Protein AF-A0A529QRP2-F1 (afdb_monomer_lite)

Foldseek 3Di:
DFWDWDDDDPPDIRTDDPPAREEDEDADPPFHHDPVRVVVQVVNVVVRYHYDYGRRSVVVVVLVVLVVVLVVVCVVPVDPVVSVVSVVVSVD

Secondary structure (DSSP, 8-state):
-B--EE--STT--EE---SSS-EEEE--SSS---HHHHHHHHHHHHTT-EEEE-TTHHHHHHHHHHHHHHHHHHHHH--HHHHHHHHHHHH-

Radius of gyration: 16.06 Å; chains: 1; bounding box: 39×30×35 Å

Sequence (92 aa):
MMLPADYDTPGEVAAYFAPKIGAFDIGRYPSGTDDAVEKLCGVLSTSGFIVEARDNVMDSKYRKLLANLRNIIDAALGDTELQRKWYARALA

pLDDT: mean 89.64, std 10.71, range [52.59, 98.5]

Structure (mmCIF, N/CA/C/O backbone):
data_AF-A0A529QRP2-F1
#
_entry.id   AF-A0A529QRP2-F1
#
loop_
_atom_site.group_PDB
_atom_site.id
_atom_site.type_symbol
_atom_site.label_atom_id
_atom_site.label_alt_id
_atom_site.label_comp_id
_atom_site.label_asym_id
_atom_site.label_entity_id
_atom_site.label_seq_id
_atom_site.pdbx_PDB_ins_code
_atom_site.Cartn_x
_atom_site.Cartn_y
_atom_site.Cartn_z
_atom_site.occupancy
_atom_site.B_iso_or_equiv
_atom_site.auth_seq_id
_atom_site.auth_comp_id
_atom_site.auth_asym_id
_atom_site.auth_atom_id
_atom_site.pdbx_PDB_model_num
ATOM 1 N N . MET A 1 1 ? 3.409 1.403 2.598 1.00 86.94 1 MET A N 1
ATOM 2 C CA . MET A 1 1 ? 2.515 0.910 1.514 1.00 86.94 1 MET A CA 1
ATOM 3 C C . MET A 1 1 ? 3.320 0.125 0.495 1.00 86.94 1 MET A C 1
ATOM 5 O O . MET A 1 1 ? 4.343 0.620 0.023 1.00 86.94 1 MET A O 1
ATOM 9 N N . MET A 1 2 ? 2.845 -1.078 0.184 1.00 90.88 2 MET A N 1
ATOM 10 C CA . MET A 1 2 ? 3.391 -1.986 -0.818 1.00 90.88 2 MET A CA 1
ATOM 11 C C . MET A 1 2 ? 2.229 -2.690 -1.522 1.00 90.88 2 MET A C 1
ATOM 13 O O . MET A 1 2 ? 1.545 -3.512 -0.922 1.00 90.88 2 MET A O 1
ATOM 17 N N . LEU A 1 3 ? 1.996 -2.328 -2.779 1.00 92.88 3 LEU A N 1
ATOM 18 C CA . LEU A 1 3 ? 0.930 -2.875 -3.612 1.00 92.88 3 LEU A CA 1
ATOM 19 C C . LEU A 1 3 ? 1.472 -3.040 -5.040 1.00 92.88 3 LEU A C 1
ATOM 21 O O . LEU A 1 3 ? 1.286 -2.143 -5.859 1.00 92.88 3 LEU A O 1
ATOM 25 N N . PRO A 1 4 ? 2.244 -4.104 -5.319 1.00 91.56 4 PRO A N 1
ATOM 26 C CA . PRO A 1 4 ? 2.724 -4.370 -6.666 1.00 91.56 4 PRO A CA 1
ATOM 27 C C . PRO A 1 4 ? 1.545 -4.824 -7.527 1.00 91.56 4 PRO A C 1
ATOM 29 O O . PRO A 1 4 ? 1.035 -5.934 -7.358 1.00 91.56 4 PRO A O 1
ATOM 32 N N . ALA A 1 5 ? 1.101 -3.943 -8.415 1.00 93.62 5 ALA A N 1
ATOM 33 C CA . ALA A 1 5 ? 0.037 -4.220 -9.359 1.00 93.62 5 ALA A CA 1
ATOM 34 C C . ALA A 1 5 ? 0.226 -3.398 -10.634 1.00 93.62 5 ALA A C 1
ATOM 36 O O . ALA A 1 5 ? 0.678 -2.255 -10.555 1.00 93.62 5 ALA A O 1
ATOM 37 N N . ASP A 1 6 ? -0.174 -3.974 -11.764 1.00 94.75 6 ASP A N 1
ATOM 38 C CA . ASP A 1 6 ? -0.162 -3.325 -13.073 1.00 94.75 6 ASP A CA 1
ATOM 39 C C . ASP A 1 6 ? -1.563 -3.308 -13.688 1.00 94.75 6 ASP A C 1
ATOM 41 O O . ASP A 1 6 ? -2.419 -4.148 -13.391 1.00 94.75 6 ASP A O 1
ATOM 45 N N . TYR A 1 7 ? -1.774 -2.337 -14.571 1.00 95.62 7 TY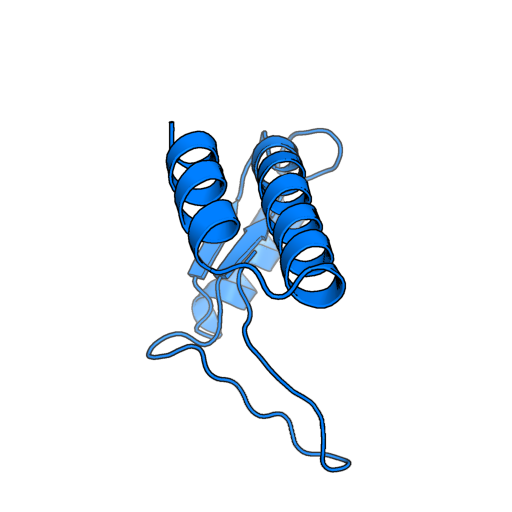R A N 1
ATOM 46 C CA . TYR A 1 7 ? -2.981 -2.187 -15.371 1.00 95.62 7 TYR A CA 1
ATOM 47 C C . TYR A 1 7 ? -2.575 -1.956 -16.823 1.00 95.62 7 TYR A C 1
ATOM 49 O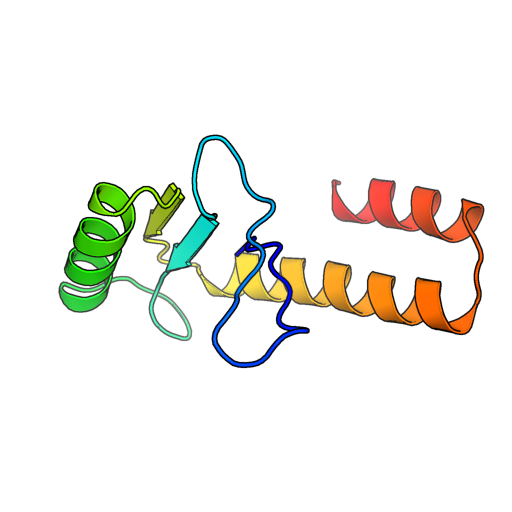 O . TYR A 1 7 ? -2.168 -0.854 -17.188 1.00 95.62 7 TYR A O 1
ATOM 57 N N . ASP A 1 8 ? -2.655 -3.014 -17.622 1.00 95.56 8 ASP A N 1
ATOM 58 C CA . ASP A 1 8 ? -2.242 -3.004 -19.030 1.00 95.56 8 ASP A CA 1
ATOM 59 C C . ASP A 1 8 ? -3.427 -3.271 -19.973 1.00 95.56 8 ASP A C 1
ATOM 61 O O . ASP A 1 8 ? -3.576 -2.620 -21.005 1.00 95.56 8 ASP A O 1
ATOM 65 N N . THR A 1 9 ? -4.342 -4.165 -19.579 1.00 95.94 9 THR A N 1
ATOM 66 C CA . THR A 1 9 ? -5.556 -4.485 -20.343 1.00 95.94 9 THR A CA 1
ATOM 67 C C . THR A 1 9 ? -6.785 -3.817 -19.719 1.00 95.94 9 THR A C 1
ATOM 69 O O . THR A 1 9 ? -6.996 -3.934 -18.509 1.00 95.94 9 THR A O 1
ATOM 72 N N . PRO A 1 10 ? -7.636 -3.123 -20.504 1.00 96.81 10 PRO A N 1
ATOM 73 C CA . PRO A 1 10 ? -8.832 -2.489 -19.972 1.00 96.81 10 PRO A CA 1
ATOM 74 C C . PRO A 1 10 ? -9.748 -3.451 -19.211 1.00 96.81 10 PRO A C 1
ATOM 76 O O . PRO A 1 10 ? -10.200 -4.452 -19.756 1.00 96.81 10 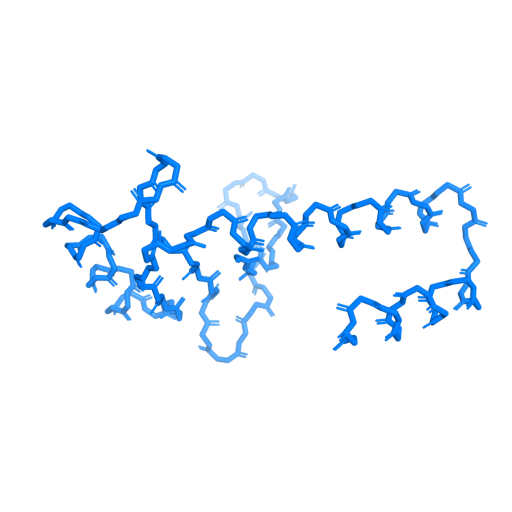PRO A O 1
ATOM 79 N N . GLY A 1 11 ? -10.057 -3.107 -17.960 1.00 97.06 11 GLY A N 1
ATOM 80 C CA . GLY A 1 11 ? -10.879 -3.940 -17.076 1.00 97.06 11 GLY A CA 1
ATOM 81 C C . GLY A 1 11 ? -10.121 -5.037 -16.318 1.00 97.06 11 GLY A C 1
ATOM 82 O O . GLY A 1 11 ? -10.737 -5.718 -15.501 1.00 97.06 11 GLY A O 1
ATOM 83 N N . GLU A 1 12 ? -8.807 -5.178 -16.515 1.00 96.50 12 GLU A N 1
ATOM 84 C CA . GLU A 1 12 ? -7.983 -6.200 -15.864 1.00 96.50 12 GLU A CA 1
ATOM 85 C C . GLU A 1 12 ? -6.856 -5.572 -15.039 1.00 96.50 12 GLU A C 1
ATOM 87 O O . GLU A 1 12 ? -6.116 -4.714 -15.511 1.00 96.50 12 GLU A O 1
ATOM 92 N N . VAL A 1 13 ? -6.701 -6.025 -13.793 1.00 94.19 13 VAL A N 1
ATOM 93 C CA . VAL A 1 13 ? -5.598 -5.621 -12.911 1.00 94.19 13 VAL A CA 1
ATOM 94 C C . VAL A 1 13 ? -4.808 -6.863 -12.535 1.00 94.19 13 VAL A C 1
ATOM 96 O O . VAL A 1 13 ? -5.356 -7.797 -11.947 1.00 94.19 13 VAL A O 1
ATOM 99 N N . ALA A 1 14 ? -3.512 -6.862 -12.833 1.00 93.12 14 ALA A N 1
ATOM 100 C CA . ALA A 1 14 ? -2.602 -7.902 -12.381 1.00 93.12 14 ALA A CA 1
ATOM 101 C C . ALA A 1 14 ? -2.060 -7.519 -11.000 1.00 93.12 14 ALA A C 1
ATOM 103 O O . ALA A 1 14 ? -1.379 -6.507 -10.865 1.00 93.12 14 ALA A O 1
ATOM 104 N N . ALA A 1 15 ? -2.367 -8.307 -9.969 1.00 92.75 15 ALA A N 1
ATOM 105 C CA . ALA A 1 15 ? -1.840 -8.117 -8.619 1.00 92.75 15 ALA A CA 1
ATOM 106 C C . ALA A 1 15 ? -0.779 -9.182 -8.321 1.00 92.75 15 ALA A C 1
ATOM 108 O O . ALA A 1 15 ? -1.048 -10.378 -8.416 1.00 92.75 15 ALA A O 1
ATOM 109 N N . TYR A 1 16 ? 0.420 -8.749 -7.932 1.00 92.81 16 TYR A N 1
ATOM 110 C CA . TYR A 1 16 ? 1.576 -9.640 -7.759 1.00 92.81 16 TYR A CA 1
ATOM 111 C C . TYR A 1 16 ? 1.946 -9.883 -6.294 1.00 92.81 16 TYR A C 1
ATOM 113 O O . TYR A 1 16 ? 2.965 -10.505 -5.996 1.00 92.81 16 TYR A O 1
ATOM 121 N N . PHE A 1 17 ? 1.148 -9.366 -5.359 1.00 92.00 17 PHE A N 1
ATOM 122 C CA . PHE A 1 17 ? 1.330 -9.644 -3.941 1.00 92.00 17 PHE A CA 1
ATOM 123 C C . PHE A 1 17 ? 0.632 -10.966 -3.611 1.00 92.00 17 PHE A C 1
ATOM 125 O O . PHE A 1 17 ? -0.532 -11.154 -3.957 1.00 92.00 17 PHE A O 1
ATOM 132 N N . ALA A 1 18 ? 1.347 -11.887 -2.968 1.00 92.00 18 ALA A N 1
ATOM 133 C CA . ALA A 1 18 ? 0.805 -13.165 -2.521 1.00 92.00 18 ALA A CA 1
ATOM 134 C C . ALA A 1 18 ? 1.486 -13.596 -1.209 1.00 92.00 18 ALA A C 1
ATOM 136 O O . ALA A 1 18 ? 2.664 -13.289 -1.011 1.00 92.00 18 ALA A O 1
ATOM 137 N N . PRO A 1 19 ? 0.780 -14.293 -0.292 1.00 91.38 19 PRO A N 1
ATOM 138 C CA . PRO A 1 19 ? -0.621 -14.743 -0.370 1.00 91.38 19 PRO A CA 1
ATOM 139 C C . PRO A 1 19 ? -1.655 -13.672 0.031 1.00 91.38 19 PRO A C 1
ATOM 141 O O . PRO A 1 19 ? -2.857 -13.904 -0.056 1.00 91.38 19 PRO A O 1
ATOM 144 N N . LYS A 1 20 ? -1.201 -12.515 0.522 1.00 93.69 20 LYS A N 1
ATOM 145 C CA . LYS A 1 20 ? -2.038 -11.331 0.778 1.00 93.69 20 LYS A CA 1
ATOM 146 C C . LYS A 1 20 ? -2.123 -10.487 -0.485 1.00 93.69 20 LYS A C 1
ATOM 148 O O . LYS A 1 20 ? -1.287 -10.653 -1.356 1.00 93.69 20 LYS A O 1
ATOM 153 N N . ILE A 1 21 ? -3.061 -9.549 -0.557 1.00 92.44 21 ILE A N 1
ATOM 154 C CA . ILE A 1 21 ? -3.251 -8.723 -1.766 1.00 92.44 21 ILE A CA 1
ATOM 155 C C . ILE A 1 21 ? -2.490 -7.388 -1.742 1.00 92.44 21 ILE A C 1
ATOM 157 O O . ILE A 1 21 ? -2.401 -6.713 -2.760 1.00 92.44 21 ILE A O 1
ATOM 161 N N . GLY A 1 22 ? -1.897 -7.010 -0.607 1.00 95.00 22 GLY A N 1
ATOM 162 C CA . GLY A 1 22 ? -1.050 -5.821 -0.467 1.00 95.00 22 GLY A CA 1
ATOM 163 C C . GLY A 1 22 ? -0.857 -5.416 0.992 1.00 95.00 22 GLY A C 1
ATOM 164 O O . GLY A 1 22 ? -1.422 -6.047 1.887 1.00 95.00 22 GLY A O 1
ATOM 165 N N . ALA A 1 23 ? -0.082 -4.355 1.229 1.00 95.75 23 ALA A N 1
ATOM 166 C CA . ALA A 1 23 ? 0.186 -3.822 2.562 1.00 95.75 23 ALA A CA 1
ATOM 167 C C . ALA A 1 23 ? 0.029 -2.293 2.658 1.00 95.75 23 ALA A C 1
ATOM 169 O O . ALA A 1 23 ? 0.583 -1.551 1.837 1.00 95.75 23 ALA A O 1
ATOM 170 N N . PHE A 1 24 ? -0.645 -1.805 3.703 1.00 96.00 24 PHE A N 1
ATOM 171 C CA . PHE A 1 24 ? -0.877 -0.381 3.956 1.00 96.00 24 PHE A CA 1
ATOM 172 C C . PHE A 1 24 ? -0.505 0.042 5.380 1.00 96.00 24 PHE A C 1
ATOM 174 O O . PHE A 1 24 ? -0.910 -0.582 6.351 1.00 96.00 24 PHE A O 1
ATOM 181 N N . ASP A 1 25 ? 0.200 1.172 5.475 1.00 96.19 25 ASP A N 1
ATOM 182 C CA . ASP A 1 25 ? 0.325 1.952 6.708 1.00 96.19 25 ASP A CA 1
ATOM 183 C C . ASP A 1 25 ? -0.683 3.101 6.611 1.00 96.19 25 ASP A C 1
ATOM 185 O O . ASP A 1 25 ? -0.625 3.875 5.639 1.00 96.19 25 ASP A O 1
ATOM 189 N N . ILE A 1 26 ? -1.598 3.205 7.574 1.00 97.75 26 ILE A N 1
ATOM 190 C CA . ILE A 1 26 ? -2.700 4.174 7.562 1.00 97.75 26 ILE A CA 1
ATOM 191 C C . ILE A 1 26 ? -2.657 5.010 8.837 1.00 97.75 26 ILE A C 1
ATOM 193 O O . ILE A 1 26 ? -2.488 4.491 9.930 1.00 97.75 26 ILE A O 1
ATOM 197 N N . GLY A 1 27 ? -2.823 6.317 8.696 1.00 97.81 27 GLY A N 1
ATOM 198 C CA . GLY A 1 27 ? -2.875 7.258 9.805 1.00 97.81 27 GLY A CA 1
ATOM 199 C C . GLY A 1 27 ? -3.258 8.635 9.293 1.00 97.81 27 GLY A C 1
ATOM 200 O O . GLY A 1 27 ? -3.340 8.864 8.080 1.00 97.81 27 GLY A O 1
ATOM 201 N N . ARG A 1 28 ? -3.504 9.557 10.214 1.00 98.00 28 ARG A N 1
ATOM 202 C CA . ARG A 1 28 ? -3.844 10.939 9.895 1.00 98.00 28 ARG A CA 1
ATOM 203 C C . ARG A 1 28 ? -2.589 11.725 9.555 1.00 98.00 28 ARG A C 1
ATOM 205 O O . ARG A 1 28 ? -1.502 11.467 10.065 1.00 98.00 28 ARG A O 1
ATOM 212 N N . TYR A 1 29 ? -2.757 12.721 8.696 1.00 96.50 29 TYR A N 1
ATOM 213 C CA . TYR A 1 29 ? -1.728 13.725 8.487 1.00 96.50 29 TYR A CA 1
ATOM 214 C C . TYR A 1 29 ? -1.839 14.830 9.555 1.00 96.50 29 TYR A C 1
ATOM 216 O O . TYR A 1 29 ? -2.952 15.291 9.816 1.00 96.50 29 TYR A O 1
ATOM 224 N N . PRO A 1 30 ? -0.716 15.320 10.111 1.00 96.56 30 PRO A N 1
ATOM 225 C CA . PRO A 1 30 ? 0.646 14.793 9.956 1.00 96.56 30 PRO A CA 1
ATOM 226 C C . PRO A 1 30 ? 0.933 13.592 10.870 1.00 96.56 30 PRO A C 1
ATOM 228 O O . PRO A 1 30 ? 1.901 12.868 10.644 1.00 96.56 30 PRO A O 1
ATOM 231 N N . SER A 1 31 ? 0.106 13.396 11.894 1.00 97.69 31 SER A N 1
ATOM 232 C CA . SER A 1 31 ? 0.201 12.306 12.853 1.00 97.69 31 SER A CA 1
ATOM 233 C C . SER A 1 31 ? -1.165 11.995 13.472 1.00 97.69 31 SER A C 1
ATOM 235 O O . SER A 1 31 ? -2.110 12.782 13.374 1.00 97.69 31 SER A O 1
ATOM 237 N N . GLY A 1 32 ? -1.241 10.849 14.140 1.00 97.94 32 GLY A N 1
ATOM 238 C CA . GLY A 1 32 ? -2.380 10.363 14.905 1.00 97.94 32 GLY A CA 1
ATOM 239 C C . GLY A 1 32 ? -3.233 9.336 14.167 1.00 97.94 32 GLY A C 1
ATOM 240 O O . GLY A 1 32 ? -3.145 9.146 12.952 1.00 97.94 32 GLY A O 1
ATOM 241 N N . THR A 1 33 ? -4.106 8.707 14.934 1.00 98.19 33 THR A N 1
ATOM 242 C CA . THR A 1 33 ? -5.146 7.776 14.500 1.00 98.19 33 THR A CA 1
ATOM 243 C C . THR A 1 33 ? -6.494 8.257 15.047 1.00 98.19 33 THR A C 1
ATOM 245 O O . THR A 1 33 ? -6.556 9.071 15.971 1.00 98.19 33 THR A O 1
ATOM 248 N N . ASP A 1 34 ? -7.588 7.851 14.410 1.00 98.12 34 ASP A N 1
ATOM 249 C CA . ASP A 1 34 ? -8.950 8.122 14.872 1.00 98.12 34 AS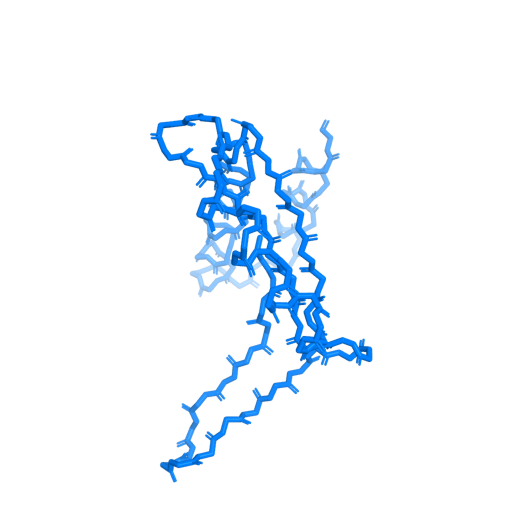P A CA 1
ATOM 250 C C . ASP A 1 34 ? -9.879 6.963 14.492 1.00 98.12 34 ASP A C 1
ATOM 252 O O . ASP A 1 34 ? -9.479 6.018 13.806 1.00 98.12 34 ASP A O 1
ATOM 256 N N . ASP A 1 35 ? -11.143 7.053 14.902 1.00 98.50 35 ASP A N 1
ATOM 257 C CA . ASP A 1 35 ? -12.156 6.039 14.607 1.00 98.50 35 ASP A CA 1
ATOM 258 C C . ASP A 1 35 ? -12.309 5.747 13.106 1.00 98.50 35 ASP A C 1
ATOM 260 O O . ASP A 1 35 ? -12.717 4.646 12.731 1.00 98.50 35 ASP A O 1
ATOM 264 N N . ALA A 1 36 ? -12.030 6.717 12.228 1.00 98.31 36 ALA A N 1
ATOM 265 C CA . ALA A 1 36 ? -12.111 6.507 10.788 1.00 98.31 36 ALA A CA 1
ATOM 266 C C . ALA A 1 36 ? -10.924 5.675 10.285 1.00 98.31 36 ALA A C 1
ATOM 268 O O . ALA A 1 36 ? -11.125 4.767 9.475 1.00 98.31 36 ALA A O 1
ATOM 269 N N . VAL A 1 37 ? -9.716 5.937 10.796 1.00 98.44 37 VAL A N 1
ATOM 270 C CA . VAL A 1 37 ? -8.530 5.109 10.532 1.00 98.44 37 VAL A CA 1
ATOM 271 C C . VAL A 1 37 ? -8.769 3.674 10.991 1.00 98.44 37 VAL A C 1
ATOM 273 O O . VAL A 1 37 ? -8.592 2.756 10.193 1.00 98.44 37 VAL A O 1
ATOM 276 N N . GLU A 1 38 ? -9.248 3.474 12.218 1.00 98.12 38 GLU A N 1
ATOM 277 C CA . GLU A 1 38 ? -9.501 2.133 12.760 1.00 98.12 38 GLU A CA 1
ATOM 278 C C . GLU A 1 38 ? -10.539 1.363 11.935 1.00 98.12 38 GLU A C 1
ATOM 280 O O . GLU A 1 38 ? -10.326 0.206 11.558 1.00 98.12 38 GLU A O 1
ATOM 285 N N . LYS A 1 39 ? -11.643 2.023 11.557 1.00 98.38 39 LYS A N 1
ATOM 286 C CA . LYS A 1 39 ? -12.666 1.419 10.689 1.00 98.38 39 LYS A CA 1
ATOM 287 C C . LYS A 1 39 ? -12.095 1.015 9.331 1.00 98.38 39 LYS A C 1
ATOM 289 O O . LYS A 1 39 ? -12.364 -0.093 8.865 1.00 98.38 39 LYS A O 1
ATOM 294 N N . LEU A 1 40 ? -11.302 1.882 8.700 1.00 98.06 40 LEU A N 1
ATOM 295 C CA . LEU A 1 40 ? -10.689 1.592 7.404 1.00 98.06 40 LEU A CA 1
ATOM 296 C C . LEU A 1 40 ? -9.689 0.432 7.498 1.00 98.06 40 LEU A C 1
ATOM 298 O O . LEU A 1 40 ? -9.707 -0.465 6.652 1.00 98.06 40 LEU A O 1
ATOM 302 N N . CYS A 1 41 ? -8.861 0.416 8.544 1.00 98.06 41 CYS A N 1
ATOM 303 C CA . CYS A 1 41 ? -7.929 -0.674 8.814 1.00 98.06 41 CYS A CA 1
ATOM 304 C C . CYS A 1 41 ? -8.655 -2.010 8.986 1.00 98.06 41 CYS A C 1
ATOM 306 O O . CYS A 1 41 ? -8.226 -3.013 8.411 1.00 98.06 41 CYS A O 1
ATOM 308 N N . GLY A 1 42 ? -9.783 -2.016 9.703 1.00 98.12 42 GLY A N 1
ATOM 309 C CA . GLY A 1 42 ? -10.630 -3.196 9.865 1.00 98.12 42 GLY A CA 1
ATOM 310 C C . GLY A 1 42 ? -11.145 -3.742 8.532 1.00 98.12 42 GLY A C 1
ATOM 311 O O . GLY A 1 42 ? -10.948 -4.920 8.236 1.00 98.12 42 GLY A O 1
ATOM 312 N N . VAL A 1 43 ? -11.741 -2.884 7.696 1.00 98.25 43 VAL A N 1
ATOM 313 C CA . VAL A 1 43 ? -12.286 -3.275 6.379 1.00 98.25 43 VAL A CA 1
ATOM 314 C C . VAL A 1 43 ? -11.203 -3.835 5.457 1.00 98.25 43 VAL A C 1
ATOM 316 O O . VAL A 1 43 ? -11.396 -4.860 4.803 1.00 98.25 43 VAL A O 1
ATOM 319 N N . LEU A 1 44 ? -10.042 -3.185 5.393 1.00 97.50 44 LEU A N 1
ATOM 320 C CA . LEU A 1 44 ? -8.955 -3.635 4.525 1.00 97.50 44 LEU A CA 1
ATOM 321 C C . LEU A 1 44 ? -8.329 -4.945 5.031 1.00 97.50 44 LEU A C 1
ATOM 323 O O . LEU A 1 44 ? -8.030 -5.832 4.229 1.00 97.50 44 LEU A O 1
ATOM 327 N N . SER A 1 45 ? -8.196 -5.109 6.349 1.00 97.06 45 SER A N 1
ATOM 328 C CA . SER A 1 45 ? -7.656 -6.334 6.950 1.00 97.06 45 SER A CA 1
ATOM 329 C C . SER A 1 45 ? -8.533 -7.553 6.653 1.00 97.06 45 SER A C 1
ATOM 331 O O . SER A 1 45 ? -8.019 -8.599 6.248 1.00 97.06 45 SER A O 1
ATOM 333 N N . THR A 1 46 ? -9.859 -7.425 6.786 1.00 97.44 46 THR A N 1
ATOM 334 C CA . THR A 1 46 ? -10.803 -8.512 6.454 1.00 97.44 46 THR A CA 1
ATOM 335 C C . THR A 1 46 ? -10.862 -8.800 4.955 1.00 97.44 46 THR A C 1
ATOM 337 O O . THR A 1 46 ? -11.142 -9.930 4.564 1.00 97.44 46 THR A O 1
ATOM 340 N N . SER A 1 47 ? -10.516 -7.819 4.120 1.00 96.00 47 SER A N 1
ATOM 341 C CA . SER A 1 47 ? -10.437 -7.959 2.660 1.00 96.00 47 SER A CA 1
ATOM 342 C C . SER A 1 47 ? -9.137 -8.612 2.167 1.00 96.00 47 SER A C 1
ATOM 344 O O . SER A 1 47 ? -8.951 -8.770 0.965 1.00 96.00 47 SER A O 1
ATOM 346 N N . GLY A 1 48 ? -8.225 -9.006 3.064 1.00 94.94 48 GLY A N 1
ATOM 347 C CA . GLY A 1 48 ? -6.998 -9.726 2.704 1.00 94.94 48 GLY A CA 1
ATOM 348 C C . GLY A 1 48 ? -5.749 -8.854 2.552 1.00 94.94 48 GLY A C 1
ATOM 349 O O . GLY A 1 48 ? -4.704 -9.369 2.139 1.00 94.94 48 GLY A O 1
ATOM 350 N N . PHE A 1 49 ? -5.812 -7.570 2.909 1.00 97.25 49 PHE A N 1
ATOM 351 C CA . PHE A 1 49 ? -4.627 -6.720 3.024 1.00 97.25 49 PHE A CA 1
ATOM 352 C C . PHE A 1 49 ? -3.905 -6.939 4.361 1.00 97.25 49 PHE A C 1
ATOM 354 O O . PHE A 1 49 ? -4.486 -7.373 5.354 1.00 97.25 49 PHE A O 1
ATOM 361 N N . ILE A 1 50 ? -2.615 -6.615 4.384 1.00 97.44 50 ILE A N 1
ATOM 362 C CA . ILE A 1 50 ? -1.851 -6.368 5.607 1.00 97.44 50 ILE A CA 1
ATOM 363 C C .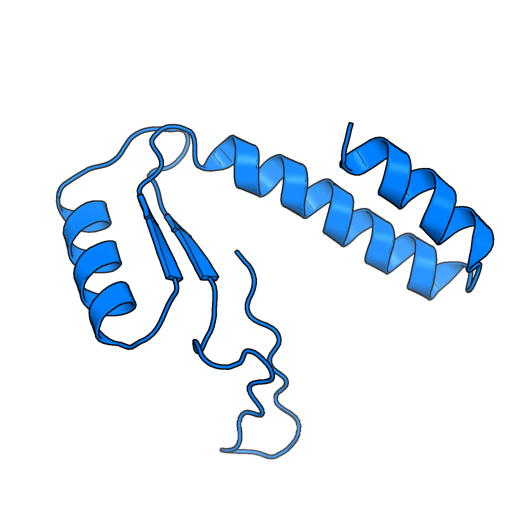 ILE A 1 50 ? -2.026 -4.886 5.926 1.00 97.44 50 ILE A C 1
ATOM 365 O O . ILE A 1 50 ? -1.722 -4.040 5.086 1.00 97.44 50 ILE A O 1
ATOM 369 N N . VAL A 1 51 ? -2.535 -4.544 7.102 1.00 97.31 51 VAL A N 1
ATOM 370 C CA . VAL A 1 51 ? -2.825 -3.146 7.426 1.00 97.31 51 VAL A CA 1
ATOM 371 C C . VAL A 1 51 ? -2.366 -2.833 8.832 1.00 97.31 51 VAL A C 1
ATOM 373 O O . VAL A 1 51 ? -2.564 -3.634 9.741 1.00 97.31 51 VAL A O 1
ATOM 376 N N . GLU A 1 52 ? -1.762 -1.663 8.998 1.00 95.81 52 GLU A N 1
ATOM 377 C CA . GLU A 1 52 ? -1.305 -1.164 10.287 1.00 95.81 52 GLU A CA 1
ATOM 378 C C . GLU A 1 52 ? -1.741 0.296 10.457 1.00 95.81 52 GLU A C 1
ATOM 380 O O . GLU A 1 52 ? -1.401 1.156 9.635 1.00 95.81 52 GLU A O 1
ATOM 385 N N . ALA A 1 53 ? -2.500 0.567 11.521 1.00 97.69 53 ALA A N 1
ATOM 386 C CA . ALA A 1 53 ? -2.779 1.924 11.969 1.00 97.69 53 ALA A CA 1
ATOM 387 C C . ALA A 1 53 ? -1.509 2.509 12.608 1.00 97.69 53 ALA A C 1
ATOM 389 O O . ALA A 1 53 ? -0.870 1.855 13.431 1.00 97.69 53 ALA A O 1
ATOM 390 N N . ARG A 1 54 ? -1.111 3.722 12.216 1.00 96.94 54 ARG A N 1
ATOM 391 C CA . ARG A 1 54 ? 0.121 4.366 12.683 1.00 96.94 54 ARG A CA 1
ATOM 392 C C . ARG A 1 54 ? -0.102 5.823 13.037 1.00 96.94 54 ARG A C 1
ATOM 394 O O . ARG A 1 54 ? -0.380 6.641 12.161 1.00 96.94 54 ARG A O 1
ATOM 401 N N . ASP A 1 55 ? 0.175 6.167 14.289 1.00 97.56 55 ASP A N 1
ATOM 402 C CA . ASP A 1 55 ? 0.204 7.561 14.735 1.00 97.56 55 ASP A CA 1
ATOM 403 C C . ASP A 1 55 ? 1.315 8.366 14.045 1.00 97.56 55 ASP A C 1
ATOM 405 O O . ASP A 1 55 ? 1.181 9.564 13.834 1.00 97.56 55 ASP A O 1
ATOM 409 N N . ASN A 1 56 ? 2.406 7.729 13.632 1.00 96.88 56 ASN A N 1
ATOM 410 C CA . ASN A 1 56 ? 3.525 8.353 12.923 1.00 96.88 56 ASN A CA 1
ATOM 411 C C . ASN A 1 56 ? 3.570 7.952 11.438 1.00 96.88 56 ASN A C 1
ATOM 413 O O . ASN A 1 56 ? 4.633 7.647 10.895 1.00 96.88 56 ASN A O 1
ATOM 417 N N . VAL A 1 57 ? 2.422 7.951 10.749 1.00 96.50 57 VAL A N 1
ATOM 418 C CA . VAL A 1 57 ? 2.309 7.496 9.346 1.00 96.50 57 VAL A CA 1
ATOM 419 C C . VAL A 1 57 ? 3.319 8.156 8.393 1.00 96.50 57 VAL A C 1
ATOM 421 O O . VAL A 1 57 ? 3.752 7.536 7.414 1.00 96.50 57 VAL A O 1
ATOM 424 N N . MET A 1 58 ? 3.732 9.394 8.682 1.00 96.88 58 MET A N 1
ATOM 425 C CA . MET A 1 58 ? 4.688 10.141 7.865 1.00 96.88 58 MET A CA 1
ATOM 426 C C . MET A 1 58 ? 6.081 9.503 7.820 1.00 96.88 58 MET A C 1
ATOM 428 O O . MET A 1 58 ? 6.713 9.560 6.766 1.00 96.88 58 MET A O 1
ATOM 432 N N . ASP A 1 59 ? 6.518 8.782 8.857 1.00 95.06 59 ASP A N 1
ATOM 433 C CA . ASP A 1 59 ? 7.803 8.063 8.847 1.00 95.06 59 ASP A CA 1
ATOM 434 C C . ASP A 1 59 ? 7.852 7.007 7.735 1.00 95.06 59 ASP A C 1
ATOM 436 O O . ASP A 1 59 ? 8.879 6.815 7.074 1.00 95.06 59 ASP A O 1
ATOM 440 N N . SER A 1 60 ? 6.730 6.322 7.489 1.00 92.06 60 SER A N 1
ATOM 441 C CA . SER A 1 60 ? 6.609 5.375 6.376 1.00 92.06 60 SER A CA 1
ATOM 442 C C . SER A 1 60 ? 6.615 6.096 5.024 1.00 92.06 60 SER A C 1
ATOM 444 O O . SER A 1 60 ? 7.165 5.577 4.049 1.00 92.06 60 SER A O 1
ATOM 446 N N . LYS A 1 61 ? 6.034 7.302 4.938 1.00 94.00 61 LYS A N 1
ATOM 447 C CA . LYS A 1 61 ? 6.015 8.095 3.696 1.00 94.00 61 LYS A CA 1
ATOM 448 C C . LYS A 1 61 ? 7.402 8.625 3.347 1.00 94.00 61 LYS A C 1
ATOM 450 O O . LYS A 1 61 ? 7.819 8.464 2.202 1.00 94.00 61 LYS A O 1
ATOM 455 N N . TYR A 1 62 ? 8.149 9.151 4.315 1.00 94.62 62 TYR A N 1
ATOM 456 C CA . TYR A 1 62 ? 9.522 9.609 4.092 1.00 94.62 62 TYR A CA 1
ATOM 457 C C . TYR A 1 62 ? 10.439 8.471 3.637 1.00 94.62 62 TYR A C 1
ATOM 459 O O . TYR A 1 62 ? 11.139 8.609 2.634 1.00 94.62 62 TYR A O 1
ATOM 467 N N . ARG A 1 63 ? 10.358 7.298 4.281 1.00 90.44 63 ARG A N 1
ATOM 468 C CA . ARG A 1 63 ? 11.087 6.101 3.828 1.00 90.44 63 ARG A CA 1
ATOM 469 C C . ARG A 1 63 ? 10.702 5.688 2.404 1.00 90.44 63 ARG A C 1
ATOM 471 O O . ARG A 1 63 ? 11.570 5.362 1.595 1.00 90.44 63 ARG A O 1
ATOM 478 N N . LYS A 1 64 ? 9.412 5.748 2.055 1.00 89.75 64 LYS A N 1
ATOM 479 C CA . LYS A 1 64 ? 8.943 5.424 0.699 1.00 89.75 64 LYS A CA 1
ATOM 480 C C . LYS A 1 64 ? 9.448 6.416 -0.353 1.00 89.75 64 LYS A C 1
ATOM 482 O O . LYS A 1 64 ? 9.735 5.986 -1.467 1.00 89.75 64 LYS A O 1
ATOM 487 N N . LEU A 1 65 ? 9.605 7.699 -0.021 1.00 93.00 65 LEU A N 1
ATOM 488 C CA . LEU A 1 65 ? 10.180 8.683 -0.944 1.00 93.00 65 LEU A CA 1
ATOM 489 C C . LEU A 1 65 ? 11.621 8.336 -1.325 1.00 93.00 65 LEU A C 1
ATOM 491 O O . LEU A 1 65 ? 11.958 8.408 -2.503 1.00 93.00 65 LEU A O 1
ATOM 495 N N . LEU A 1 66 ? 12.439 7.874 -0.376 1.00 90.06 66 LEU A N 1
ATOM 496 C CA . LEU A 1 66 ? 13.799 7.411 -0.673 1.00 90.06 66 LEU A CA 1
ATOM 497 C C . LEU A 1 66 ? 13.793 6.207 -1.628 1.00 90.06 66 LEU A C 1
ATOM 499 O O . LEU A 1 66 ? 14.564 6.161 -2.585 1.00 90.06 66 LEU A O 1
ATOM 503 N N . ALA A 1 67 ? 12.880 5.255 -1.418 1.00 85.38 67 ALA A N 1
ATOM 504 C CA . ALA A 1 67 ? 12.721 4.118 -2.323 1.00 85.38 67 ALA A CA 1
ATOM 505 C C . ALA A 1 67 ? 12.228 4.538 -3.722 1.00 85.38 67 ALA A C 1
ATOM 507 O O . ALA A 1 67 ? 12.688 3.990 -4.719 1.00 85.38 67 ALA A O 1
ATOM 508 N N . ASN A 1 68 ? 11.317 5.512 -3.812 1.00 88.62 68 ASN A N 1
ATOM 509 C CA . ASN A 1 68 ? 10.853 6.043 -5.095 1.00 88.62 68 ASN A CA 1
ATOM 510 C C . ASN A 1 68 ? 11.965 6.817 -5.825 1.00 88.62 68 ASN A C 1
ATOM 512 O O . ASN A 1 68 ? 12.084 6.685 -7.038 1.00 88.62 68 ASN A O 1
ATOM 516 N N . LEU A 1 69 ? 12.805 7.568 -5.103 1.00 86.50 69 LEU A N 1
ATOM 517 C CA . LEU A 1 69 ? 13.975 8.238 -5.679 1.00 86.50 69 LEU A CA 1
ATOM 518 C C . LEU A 1 69 ? 14.952 7.226 -6.289 1.00 86.50 69 LEU A C 1
ATOM 520 O O . LEU A 1 69 ? 15.430 7.439 -7.400 1.00 86.50 69 LEU A O 1
ATOM 524 N N . ARG A 1 70 ? 15.201 6.102 -5.604 1.00 81.81 70 ARG A N 1
ATOM 525 C CA . ARG A 1 70 ? 16.017 5.008 -6.151 1.00 81.81 70 ARG A CA 1
ATOM 526 C C . ARG A 1 70 ? 15.470 4.520 -7.493 1.00 81.81 70 ARG A C 1
ATOM 528 O O . ARG A 1 70 ? 16.234 4.451 -8.443 1.00 81.81 70 ARG A O 1
ATOM 535 N N . ASN A 1 71 ? 14.161 4.270 -7.599 1.00 83.06 71 ASN A N 1
ATOM 536 C CA . ASN A 1 71 ? 13.560 3.817 -8.860 1.00 83.06 71 ASN A CA 1
ATOM 537 C C . ASN A 1 71 ? 13.869 4.770 -10.038 1.00 83.06 71 ASN A C 1
ATOM 539 O O . ASN A 1 71 ? 14.034 4.308 -11.162 1.00 83.06 71 ASN A O 1
ATOM 543 N N . ILE A 1 72 ? 13.976 6.082 -9.791 1.00 84.25 72 ILE A N 1
ATOM 544 C CA . ILE A 1 72 ? 14.339 7.070 -10.820 1.00 84.25 72 ILE A CA 1
ATOM 545 C C . ILE A 1 72 ? 15.823 7.004 -11.183 1.00 84.25 72 ILE A C 1
ATOM 547 O O . ILE A 1 72 ? 16.157 7.045 -12.363 1.00 84.25 72 ILE A O 1
ATOM 551 N N . ILE A 1 73 ? 16.710 6.890 -10.190 1.00 82.38 73 ILE A N 1
ATOM 552 C CA . ILE A 1 73 ? 18.152 6.723 -10.432 1.00 82.38 73 ILE A CA 1
ATOM 553 C C . ILE A 1 73 ? 18.394 5.470 -11.282 1.00 82.38 73 ILE A C 1
ATOM 555 O O . ILE A 1 73 ? 19.135 5.524 -12.261 1.00 82.38 73 ILE A O 1
ATOM 559 N N . ASP A 1 74 ? 17.715 4.376 -10.942 1.00 76.44 74 ASP A N 1
ATOM 560 C CA . ASP A 1 74 ? 17.811 3.095 -11.637 1.00 76.44 74 ASP A CA 1
ATOM 561 C C . ASP A 1 74 ? 17.370 3.217 -13.099 1.00 76.44 74 ASP A C 1
ATOM 563 O O . ASP A 1 74 ? 18.096 2.803 -14.001 1.00 76.44 74 ASP A O 1
ATOM 567 N N . ALA A 1 75 ? 16.213 3.841 -13.341 1.00 82.56 75 ALA A N 1
ATOM 568 C CA . ALA A 1 75 ? 15.688 4.056 -14.686 1.00 82.56 75 ALA A CA 1
ATOM 569 C C . ALA A 1 75 ? 16.571 4.991 -15.531 1.00 82.56 75 ALA A C 1
ATOM 571 O O . ALA A 1 75 ? 16.653 4.821 -16.745 1.00 82.56 75 ALA A O 1
ATOM 572 N N . ALA A 1 76 ? 17.221 5.976 -14.905 1.00 83.94 76 ALA A N 1
ATOM 573 C CA . ALA A 1 76 ? 18.043 6.962 -15.601 1.00 83.94 76 ALA A CA 1
ATOM 574 C C . ALA A 1 76 ? 19.462 6.464 -15.924 1.00 83.94 76 ALA A C 1
ATOM 576 O O . ALA A 1 76 ? 20.017 6.860 -16.947 1.00 83.94 76 ALA A O 1
ATOM 577 N N . LEU A 1 77 ? 20.065 5.646 -15.051 1.00 81.12 77 LEU A N 1
ATOM 578 C CA . LEU A 1 77 ? 21.484 5.268 -15.145 1.00 81.12 77 LEU A CA 1
ATOM 579 C C . LEU A 1 77 ? 21.724 3.796 -15.509 1.00 81.12 77 LEU A C 1
ATOM 581 O O . LEU A 1 77 ? 22.791 3.480 -16.027 1.00 81.12 77 LEU A O 1
ATOM 585 N N . GLY A 1 78 ? 20.779 2.890 -15.228 1.00 72.94 78 GLY A N 1
ATOM 586 C CA . GLY A 1 78 ? 20.923 1.454 -15.507 1.00 72.94 78 GLY A CA 1
ATOM 587 C C . GLY A 1 78 ? 21.985 0.716 -14.672 1.00 72.94 78 GLY A C 1
ATOM 588 O O . GLY A 1 78 ? 22.367 -0.396 -15.032 1.00 72.94 78 GLY A O 1
ATOM 589 N N . ASP A 1 79 ? 22.484 1.307 -13.577 1.00 74.62 79 ASP A N 1
ATOM 590 C CA . ASP A 1 79 ? 23.628 0.781 -12.814 1.00 74.62 79 ASP A CA 1
ATOM 591 C C . ASP A 1 79 ? 23.222 -0.057 -11.581 1.00 74.62 79 ASP A C 1
ATOM 593 O O . ASP A 1 79 ? 22.877 0.450 -10.506 1.00 74.62 79 ASP A O 1
ATOM 597 N N . THR A 1 80 ? 23.347 -1.376 -11.739 1.00 73.25 80 THR A N 1
ATOM 598 C CA . THR A 1 80 ? 23.065 -2.402 -10.720 1.00 73.25 80 THR A CA 1
ATOM 599 C C . THR A 1 80 ? 23.971 -2.357 -9.479 1.00 73.25 80 THR A C 1
ATOM 601 O O . THR A 1 80 ? 23.607 -2.882 -8.421 1.00 73.25 80 THR A O 1
ATOM 604 N N . GLU A 1 81 ? 25.171 -1.783 -9.569 1.00 73.25 81 GLU A N 1
ATOM 605 C CA . GLU A 1 81 ? 26.108 -1.695 -8.443 1.00 73.25 81 GLU A CA 1
ATOM 606 C C . GLU A 1 81 ? 25.747 -0.515 -7.532 1.00 73.25 81 GLU A C 1
ATOM 608 O O . GLU A 1 81 ? 25.693 -0.645 -6.300 1.00 73.25 81 GLU A O 1
ATOM 613 N N . LEU A 1 82 ? 25.369 0.610 -8.146 1.00 70.56 82 LEU A N 1
ATOM 614 C CA . LEU A 1 82 ? 24.836 1.773 -7.444 1.00 70.56 82 LEU A CA 1
ATOM 615 C C . LEU A 1 82 ? 23.549 1.423 -6.673 1.00 70.56 82 LEU A C 1
ATOM 617 O O . LEU A 1 82 ? 23.383 1.848 -5.523 1.00 70.56 82 LEU A O 1
ATOM 621 N N . GLN A 1 83 ? 22.690 0.575 -7.254 1.00 67.00 83 GLN A N 1
ATOM 622 C CA . GLN A 1 83 ? 21.487 0.034 -6.608 1.00 67.00 83 GLN A CA 1
ATOM 623 C C . GLN A 1 83 ? 21.781 -0.629 -5.255 1.00 67.00 83 GLN A C 1
ATOM 625 O O . GLN A 1 83 ? 21.155 -0.287 -4.246 1.00 67.00 83 GLN A O 1
ATOM 630 N N . ARG A 1 84 ? 22.746 -1.562 -5.199 1.00 71.25 84 ARG A N 1
ATOM 631 C CA . ARG A 1 84 ? 23.063 -2.305 -3.962 1.00 71.25 84 ARG A CA 1
ATOM 632 C C . ARG A 1 84 ? 23.584 -1.390 -2.859 1.00 71.25 84 ARG A C 1
ATOM 634 O O . ARG A 1 84 ? 23.180 -1.537 -1.705 1.00 71.25 84 ARG A O 1
ATOM 641 N N . LYS A 1 85 ? 24.444 -0.427 -3.211 1.00 78.31 85 LYS A N 1
ATOM 642 C CA . LYS A 1 85 ? 25.027 0.534 -2.260 1.00 78.31 85 LYS A CA 1
ATOM 643 C C . LYS A 1 85 ? 23.950 1.354 -1.549 1.00 78.31 85 LYS A C 1
ATOM 645 O O . LYS A 1 85 ? 24.000 1.516 -0.329 1.00 78.31 85 LYS A O 1
ATOM 650 N N . TRP A 1 86 ? 22.979 1.874 -2.298 1.00 69.44 86 TRP A N 1
ATOM 651 C CA . TRP A 1 86 ? 21.903 2.680 -1.720 1.00 69.44 86 TRP A CA 1
ATOM 652 C C . TRP A 1 86 ? 20.873 1.838 -0.968 1.00 69.44 86 TRP A C 1
ATOM 654 O O . TRP A 1 86 ? 20.380 2.285 0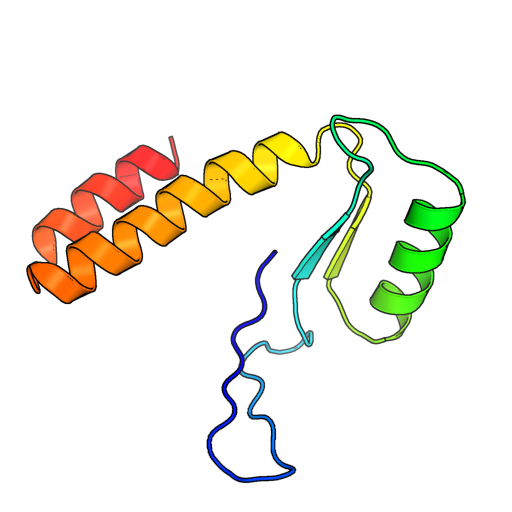.066 1.00 69.44 86 TRP A O 1
ATOM 664 N N . TYR A 1 87 ? 20.599 0.610 -1.418 1.00 65.44 87 TYR A N 1
ATOM 665 C CA . TYR A 1 87 ? 19.700 -0.302 -0.708 1.00 65.44 87 TYR A CA 1
ATOM 666 C C . TYR A 1 87 ? 20.208 -0.633 0.702 1.00 65.44 87 TYR A C 1
ATOM 668 O O . TYR A 1 87 ? 19.454 -0.530 1.666 1.00 65.44 87 TYR A O 1
ATOM 676 N N . ALA A 1 88 ? 21.503 -0.936 0.842 1.00 73.88 88 ALA A N 1
ATOM 677 C CA . ALA A 1 88 ? 22.121 -1.185 2.145 1.00 73.88 88 ALA A CA 1
ATOM 678 C C . ALA A 1 88 ? 22.032 0.034 3.082 1.00 73.88 88 ALA A C 1
ATOM 680 O O . ALA A 1 88 ? 21.794 -0.120 4.275 1.00 73.88 88 ALA A O 1
ATOM 681 N N . ARG A 1 89 ? 22.170 1.252 2.541 1.00 71.12 89 ARG A N 1
ATOM 682 C CA . ARG A 1 89 ? 22.052 2.499 3.314 1.00 71.12 89 ARG A CA 1
ATOM 683 C C . ARG A 1 89 ? 20.630 2.830 3.758 1.00 71.12 89 ARG A C 1
ATOM 685 O O . ARG A 1 89 ? 20.481 3.484 4.775 1.00 71.12 89 ARG A O 1
ATOM 692 N N . ALA A 1 90 ? 19.612 2.433 2.997 1.00 57.88 90 ALA A N 1
ATOM 693 C CA . ALA A 1 90 ? 18.213 2.716 3.326 1.00 57.88 90 ALA A CA 1
ATOM 694 C C . ALA A 1 90 ? 17.618 1.749 4.369 1.00 57.88 90 ALA A C 1
ATOM 696 O O . ALA A 1 90 ? 16.549 2.024 4.910 1.00 57.88 90 ALA A O 1
ATOM 697 N N . LEU A 1 91 ? 18.275 0.607 4.601 1.00 58.66 91 LEU A N 1
ATOM 698 C CA . LEU A 1 91 ? 17.901 -0.378 5.622 1.00 58.66 91 LEU A CA 1
ATOM 699 C C . LEU A 1 91 ? 18.575 -0.141 6.983 1.00 58.66 91 LEU A C 1
ATOM 701 O O . LEU A 1 91 ? 18.142 -0.745 7.963 1.00 58.66 91 LEU A O 1
ATOM 705 N N . ALA A 1 92 ? 19.633 0.674 7.019 1.00 52.59 92 ALA A N 1
ATOM 706 C CA . ALA A 1 92 ? 20.328 1.099 8.234 1.00 52.59 92 ALA A CA 1
ATOM 707 C C . ALA A 1 92 ? 19.620 2.298 8.878 1.00 52.59 92 ALA A C 1
ATOM 709 O O . ALA A 1 92 ? 19.637 2.370 10.126 1.00 52.59 92 ALA A O 1
#